Protein AF-A0A9D2YTH5-F1 (afdb_monomer)

Sequence (151 aa):
MLKSFPHVLVWPSCHHEGLARQGAHKWLCLLSPTGINGDMNVTLWPIQNGILHYCGFQVLAPQIFWAPSSAAAGDRTNMLEGWRTRLQGLLEETPLSFTPLDCFDQKTCQLKPDVREKHASKEFGLTVGIHLNKPPPPQPNESWVLILVHE

Solvent-accessible surface area (backbone atoms only — not comparable to full-atom values): 9513 Å² total; per-residue (Å²): 134,86,87,85,85,83,80,84,77,76,78,74,77,91,78,86,90,58,79,80,56,52,51,45,54,51,51,52,52,32,34,28,83,85,16,90,74,31,34,50,66,67,68,43,40,58,53,53,50,67,47,40,40,66,73,68,33,54,42,38,44,57,54,77,78,55,58,59,93,72,45,53,74,67,55,47,48,52,53,52,51,54,48,56,55,49,64,76,54,52,91,76,54,78,52,62,87,74,86,60,74,86,51,35,38,90,89,74,74,40,75,32,71,68,58,50,56,75,46,62,84,48,81,42,17,85,33,70,92,48,17,85,93,36,56,55,48,83,69,96,62,101,61,39,60,70,48,82,59,82,133

InterPro domains:
  IPR029039 Flavoprotein-like superfamily [G3DSA:3.40.50.360] (20-143)
  IPR029039 Flavoprotein-like superfamily [SSF52218] (32-140)
  IPR051545 NAD(P)H dehydrogenase (quinone) [PTHR10204] (32-105)

Organism: Nothobranchius furzeri (NCBI:txid105023)

pLDDT: mean 76.49, std 24.34, range [23.25, 97.69]

Nearest PDB structures (foldseek):
  5fuq-assembly1_B  TM=9.629E-01  e=1.430E-10  Homo sapiens
  1h66-assembly2_D  TM=9.615E-01  e=1.166E-10  Homo sapiens
  1d4a-assembly1_A  TM=9.560E-01  e=1.638E-10  Homo sapiens
  1dxq-assembly2_D  TM=9.587E-01  e=7.324E-10  Mus musculus
  1qrd-assembly1_A  TM=9.627E-01  e=2.033E-09  Rattus rattus

Mean predicted aligned error: 10.3 Å

Secondary structure (DSSP, 8-state):
----------PPPS----GGGHHHHHHHHHSSTTSTT--HHHHHHHHIIIIIITTT-EE------S-GGGS-HHHHHHHHHHHHHHHTT-TTSPPPPPPPGGGB-TTT-PBPHHHHHHTTT-SS-SSSS--TTSPPPPPS-S-----EE--

Foldseek 3Di:
DDDDDPDPPPPDDDDDDDPLVCQQVLQCQLQPCPHVVHHPQLVCCCVQVVPQVVVVWQWADAADDRPLVSHDPVVVVVSVVVQVVCVVCVVVGHGDDDDDQVQADPPPRHGDPVSCVVCVPPQFAPASVRGVPHHGDDDPDPDDHTDTDDD

Radius of gyration: 18.8 Å; Cα contacts (8 Å, |Δi|>4): 136; chains: 1; bounding box: 57×41×46 Å

Structure (mmCIF, N/CA/C/O backbone):
data_AF-A0A9D2YTH5-F1
#
_entry.id   AF-A0A9D2YTH5-F1
#
loop_
_atom_site.group_PDB
_atom_site.id
_atom_site.type_symbol
_atom_site.label_atom_id
_atom_site.label_alt_id
_atom_site.label_comp_id
_atom_site.label_asym_id
_atom_site.label_entity_id
_atom_site.label_seq_id
_atom_site.pdbx_PDB_ins_code
_atom_site.Cartn_x
_atom_site.Cartn_y
_atom_site.Cartn_z
_atom_site.occupancy
_atom_site.B_iso_or_equiv
_atom_site.auth_seq_id
_atom_site.auth_comp_id
_atom_site.auth_asym_id
_atom_site.auth_atom_id
_atom_site.pdbx_PDB_model_num
ATOM 1 N N . MET A 1 1 ? -39.194 7.300 -9.766 1.00 33.94 1 MET A N 1
ATOM 2 C CA . MET A 1 1 ? -37.962 8.028 -10.156 1.00 33.94 1 MET A CA 1
ATOM 3 C C . MET A 1 1 ? -37.401 8.735 -8.931 1.00 33.94 1 MET A C 1
ATOM 5 O O . MET A 1 1 ? -38.163 8.938 -7.999 1.00 33.94 1 MET A O 1
ATOM 9 N N . LEU A 1 2 ? -36.118 9.118 -8.985 1.00 23.72 2 LEU A N 1
ATOM 10 C CA . LEU A 1 2 ? -35.314 9.757 -7.927 1.00 23.72 2 LEU A CA 1
ATOM 11 C C . LEU A 1 2 ? -34.951 8.849 -6.736 1.00 23.72 2 LEU A C 1
ATOM 13 O O . LEU A 1 2 ? -35.791 8.393 -5.968 1.00 23.72 2 LEU A O 1
ATOM 17 N N . LYS A 1 3 ? -33.643 8.587 -6.634 1.00 29.88 3 LYS A N 1
ATOM 18 C CA . LYS A 1 3 ? -32.967 7.905 -5.525 1.00 29.88 3 LYS A CA 1
ATOM 19 C C . LYS A 1 3 ? -32.677 8.936 -4.429 1.00 29.88 3 LYS A C 1
ATOM 21 O O . LYS A 1 3 ? -32.369 10.078 -4.760 1.00 29.88 3 LYS A O 1
ATOM 26 N N . SER A 1 4 ? -32.677 8.522 -3.165 1.00 25.44 4 SER A N 1
ATOM 27 C CA . SER A 1 4 ? -32.127 9.318 -2.062 1.00 25.44 4 SER A CA 1
ATOM 28 C C . SER A 1 4 ? -31.105 8.479 -1.301 1.00 25.44 4 SER A C 1
ATOM 30 O O . SER A 1 4 ? -31.461 7.462 -0.712 1.00 25.44 4 SER A O 1
ATOM 32 N N . PHE A 1 5 ? -29.841 8.903 -1.346 1.00 30.86 5 PHE A N 1
ATOM 33 C CA . PHE A 1 5 ? -28.769 8.412 -0.483 1.00 30.86 5 PHE A CA 1
ATOM 34 C C . PHE A 1 5 ? -28.385 9.547 0.476 1.00 30.86 5 PHE A C 1
ATOM 36 O O . PHE A 1 5 ? -27.740 10.503 0.041 1.00 30.86 5 PHE A O 1
ATOM 43 N N . PRO A 1 6 ? -28.755 9.482 1.761 1.00 35.94 6 PRO A N 1
ATOM 44 C CA . PRO A 1 6 ? -28.080 10.241 2.801 1.00 35.94 6 PRO A CA 1
ATOM 45 C C . PRO A 1 6 ? -26.850 9.468 3.317 1.00 35.94 6 PRO A C 1
ATOM 47 O O . PRO A 1 6 ? -26.730 8.263 3.113 1.00 35.94 6 PRO A O 1
ATOM 50 N N . HIS A 1 7 ? -25.968 10.168 4.038 1.00 27.86 7 HIS A N 1
ATOM 51 C CA . HIS A 1 7 ? -24.792 9.625 4.745 1.00 27.86 7 HIS A CA 1
ATOM 52 C C . HIS A 1 7 ? -23.523 9.338 3.920 1.00 27.86 7 HIS A C 1
ATOM 54 O O . HIS A 1 7 ? -22.776 8.411 4.223 1.00 27.86 7 HIS A O 1
ATOM 60 N N . VAL A 1 8 ? -23.160 10.247 3.006 1.00 24.67 8 VAL A N 1
ATOM 61 C CA . VAL A 1 8 ? -21.727 10.569 2.861 1.00 24.67 8 VAL A CA 1
ATOM 62 C C . VAL A 1 8 ? -21.334 11.434 4.061 1.00 24.67 8 VAL A C 1
ATOM 64 O O . VAL A 1 8 ? -21.518 12.651 4.054 1.00 24.67 8 VAL A O 1
ATOM 67 N N . LEU A 1 9 ? -20.828 10.803 5.123 1.00 23.25 9 LEU A N 1
ATOM 68 C CA . LEU A 1 9 ? -20.145 11.513 6.205 1.00 23.25 9 LEU A CA 1
ATOM 69 C C . LEU A 1 9 ? -18.761 11.939 5.707 1.00 23.25 9 LEU A C 1
ATOM 71 O O . LEU A 1 9 ? -17.767 11.248 5.914 1.00 23.25 9 LEU A O 1
ATOM 75 N N . VAL A 1 10 ? -18.708 13.091 5.036 1.00 23.52 10 VAL A N 1
ATOM 76 C CA . VAL A 1 10 ? -17.447 13.800 4.800 1.00 23.52 10 VAL A CA 1
ATOM 77 C C . VAL A 1 10 ? -16.882 14.169 6.169 1.00 23.52 10 VAL A C 1
ATOM 79 O O . VAL A 1 10 ? -17.469 14.994 6.871 1.00 23.52 10 VAL A O 1
ATOM 82 N N . TRP A 1 11 ? -15.765 13.559 6.569 1.00 23.94 11 TRP A N 1
ATOM 83 C CA . TRP A 1 11 ? -15.035 14.014 7.748 1.00 23.94 11 TRP A CA 1
ATOM 84 C C . TRP A 1 11 ? -14.393 15.367 7.410 1.00 23.94 11 TRP A C 1
ATOM 86 O O . TRP A 1 11 ? -13.583 15.418 6.482 1.00 23.94 11 TRP A O 1
ATOM 96 N N . PRO A 1 12 ? -14.749 16.476 8.084 1.00 27.61 12 PRO A N 1
ATOM 97 C CA . PRO A 1 12 ? -14.217 17.779 7.712 1.00 27.61 12 PRO A CA 1
ATOM 98 C C . PRO A 1 12 ? -12.718 17.857 7.999 1.00 27.61 12 PRO A C 1
ATOM 100 O O . PRO A 1 12 ? -12.253 17.399 9.048 1.00 27.61 12 PRO A O 1
ATOM 103 N N . SER A 1 13 ? -11.974 18.516 7.108 1.00 32.53 13 SER A N 1
ATOM 104 C CA . SER A 1 13 ? -10.643 19.025 7.440 1.00 32.53 13 SER A CA 1
ATOM 105 C C . SER A 1 13 ? -10.697 19.861 8.719 1.00 32.53 13 SER A C 1
ATOM 107 O O . SER A 1 13 ? -11.673 20.567 8.968 1.00 32.53 13 SER A O 1
ATOM 109 N N . CYS A 1 14 ? -9.625 19.766 9.507 1.00 37.00 14 CYS A N 1
ATOM 110 C CA . CYS A 1 14 ? -9.366 20.471 10.761 1.00 37.00 14 CYS A CA 1
ATOM 111 C C . CYS A 1 14 ? -10.179 21.758 10.994 1.00 37.00 14 CYS A C 1
ATOM 113 O O . CYS A 1 14 ? -9.934 22.745 10.315 1.00 37.00 14 CYS A O 1
ATOM 115 N N . HIS A 1 15 ? -11.012 21.783 12.042 1.00 30.11 15 HIS A N 1
ATOM 116 C CA . HIS A 1 15 ? -10.922 22.779 13.123 1.00 30.11 15 HIS A CA 1
ATOM 117 C C . HIS A 1 15 ? -11.819 22.395 14.324 1.00 30.11 15 HIS A C 1
ATOM 119 O O . HIS A 1 15 ? -13.022 22.222 14.184 1.00 30.11 15 HIS A O 1
ATOM 125 N N . HIS A 1 16 ? -11.193 22.345 15.506 1.00 33.72 16 HIS A N 1
ATOM 126 C CA . HIS A 1 16 ? -11.760 22.387 16.867 1.00 33.72 16 HIS A CA 1
ATOM 127 C C . HIS A 1 16 ? -12.689 21.271 17.426 1.00 33.72 16 HIS A C 1
ATOM 129 O O . HIS A 1 16 ? -13.588 20.731 16.794 1.00 33.72 16 HIS A O 1
ATOM 135 N N . GLU A 1 17 ? -12.439 21.024 18.722 1.00 28.97 17 GLU A N 1
ATOM 136 C CA . GLU A 1 17 ? -13.260 20.370 19.761 1.00 28.97 17 GLU A CA 1
ATOM 137 C C . GLU A 1 17 ? -13.464 18.835 19.787 1.00 28.97 17 GLU A C 1
ATOM 139 O O . GLU A 1 17 ? -13.789 18.168 18.805 1.00 28.97 17 GLU A O 1
ATOM 144 N N . GLY A 1 18 ? -13.309 18.288 21.008 1.00 28.41 18 GLY A N 1
ATOM 145 C CA . GLY A 1 18 ? -13.624 16.907 21.407 1.00 28.41 18 GLY A CA 1
ATOM 146 C C . GLY A 1 18 ? -12.421 16.093 21.910 1.00 28.41 18 GLY A C 1
ATOM 147 O O . GLY A 1 18 ? -11.703 15.503 21.106 1.00 28.41 18 GLY A O 1
ATOM 148 N N . LEU A 1 19 ? -12.227 15.969 23.235 1.00 35.91 19 LEU A N 1
ATOM 149 C CA . LEU A 1 19 ? -11.094 15.211 23.810 1.00 35.91 19 LEU A CA 1
ATOM 150 C C . LEU A 1 19 ? -11.069 13.717 23.426 1.00 35.91 19 LEU A C 1
ATOM 152 O O . LEU A 1 19 ? -9.990 13.147 23.314 1.00 35.91 19 LEU A O 1
ATOM 156 N N . ALA A 1 20 ? -12.215 13.092 23.133 1.00 38.97 20 ALA A N 1
ATOM 157 C CA . ALA A 1 20 ? -12.250 11.713 22.626 1.00 38.97 20 ALA A CA 1
ATOM 158 C C . ALA A 1 20 ? -11.613 11.569 21.224 1.00 38.97 20 ALA A C 1
ATOM 160 O O . ALA A 1 20 ? -10.998 10.549 20.920 1.00 38.97 20 ALA A O 1
ATOM 161 N N . ARG A 1 21 ? -11.678 12.616 20.385 1.00 43.44 21 ARG A N 1
ATOM 162 C CA . ARG A 1 21 ? -11.077 12.626 19.038 1.00 43.44 21 ARG A CA 1
ATOM 163 C C . ARG A 1 21 ? -9.544 12.691 19.082 1.00 43.44 21 ARG A C 1
ATOM 165 O O . ARG A 1 21 ? -8.883 12.258 18.140 1.00 43.44 21 ARG A O 1
ATOM 172 N N . GLN A 1 22 ? -8.964 13.197 20.176 1.00 43.34 22 GLN A N 1
ATOM 173 C CA . GLN A 1 22 ? -7.513 13.385 20.322 1.00 43.34 22 GLN A CA 1
ATOM 174 C C . GLN A 1 22 ? -6.724 12.071 20.254 1.00 43.34 22 GLN A C 1
ATOM 176 O O . GLN A 1 22 ? -5.567 12.091 19.841 1.00 43.34 22 GLN A O 1
ATOM 181 N N . GLY A 1 23 ? -7.346 10.937 20.606 1.00 49.47 23 GLY A N 1
ATOM 182 C CA . GLY A 1 23 ? -6.751 9.609 20.468 1.00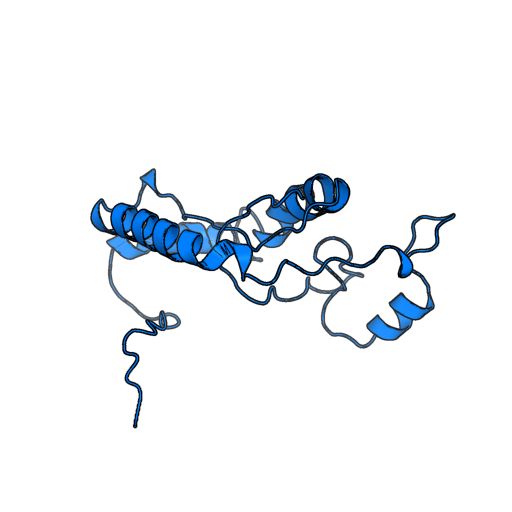 49.47 23 GLY A CA 1
ATOM 183 C C . GLY A 1 23 ? -6.363 9.320 19.018 1.00 49.47 23 GLY A C 1
ATOM 184 O O . GLY A 1 23 ? -5.183 9.361 18.680 1.00 49.47 23 GLY A O 1
ATOM 185 N N . ALA A 1 24 ? -7.346 9.073 18.148 1.00 53.00 24 ALA A N 1
ATOM 186 C CA . ALA A 1 24 ? -7.108 8.726 16.744 1.00 53.00 24 ALA A CA 1
ATOM 187 C C . ALA A 1 24 ? -6.300 9.798 15.984 1.00 53.00 24 ALA A C 1
ATOM 189 O O . ALA A 1 24 ? -5.381 9.447 15.244 1.00 53.00 24 ALA A O 1
ATOM 190 N N . HIS A 1 25 ? -6.563 11.092 16.222 1.00 57.44 25 HIS A N 1
ATOM 191 C CA . HIS A 1 25 ? -5.790 12.175 15.601 1.00 57.44 25 HIS A CA 1
ATOM 192 C C . HIS A 1 25 ? -4.301 12.131 15.962 1.00 57.44 25 HIS A C 1
ATOM 194 O O . HIS A 1 25 ? -3.465 12.355 15.089 1.00 57.44 25 HIS A O 1
ATOM 200 N N . LYS A 1 26 ? -3.941 11.798 17.211 1.00 62.47 26 LYS A N 1
ATOM 201 C CA . LYS A 1 26 ? -2.532 11.648 17.597 1.00 62.47 26 LYS A CA 1
ATOM 202 C C . LYS A 1 26 ? -1.851 10.550 16.779 1.00 62.47 26 LYS A C 1
ATOM 204 O O . LYS A 1 26 ? -0.753 10.772 16.290 1.00 62.47 26 LYS A O 1
ATOM 209 N N . TRP A 1 27 ? -2.491 9.393 16.609 1.00 61.91 27 TRP A N 1
ATOM 210 C CA . TRP A 1 27 ? -1.904 8.260 15.881 1.00 61.91 27 TRP A CA 1
ATOM 211 C C . TRP A 1 27 ? -1.781 8.509 14.378 1.00 61.91 27 TRP A C 1
ATOM 213 O O . TRP A 1 27 ? -0.747 8.166 13.809 1.00 61.91 27 TRP A O 1
ATOM 223 N N . LEU A 1 28 ? -2.757 9.190 13.770 1.00 66.19 28 LEU A N 1
ATOM 224 C CA . LEU A 1 28 ? -2.660 9.654 12.384 1.00 66.19 28 LEU A CA 1
ATOM 225 C C . LEU A 1 28 ? -1.460 10.603 12.195 1.00 66.19 28 LEU A C 1
ATOM 227 O O . LEU A 1 28 ? -0.680 10.435 11.264 1.00 66.19 28 LEU A O 1
ATOM 231 N N . CYS A 1 29 ? -1.242 11.539 13.125 1.00 72.38 29 CYS A N 1
ATOM 232 C CA . CYS A 1 29 ? -0.080 12.434 13.096 1.00 72.38 29 CYS A CA 1
ATOM 233 C C . CYS A 1 29 ? 1.267 11.736 13.364 1.00 72.38 29 CYS A C 1
ATOM 235 O O . CYS A 1 29 ? 2.303 12.277 12.988 1.00 72.38 29 CYS A O 1
ATOM 237 N N . LEU A 1 30 ? 1.292 10.568 14.019 1.00 80.50 30 LEU A N 1
ATOM 238 C CA . LEU A 1 30 ? 2.533 9.812 14.239 1.00 80.50 30 LEU A CA 1
ATOM 239 C C . LEU A 1 30 ? 2.999 9.076 12.976 1.00 80.50 30 LEU A C 1
ATOM 241 O O . LEU A 1 30 ? 4.200 8.854 12.845 1.00 80.50 30 LEU A O 1
ATOM 245 N N . LEU A 1 31 ? 2.069 8.701 12.089 1.00 80.94 31 LEU A N 1
ATOM 246 C CA . LEU A 1 31 ? 2.300 7.870 10.896 1.00 80.94 31 LEU A CA 1
ATOM 247 C C . LEU A 1 31 ? 2.000 8.609 9.572 1.00 80.94 31 LEU A C 1
ATOM 249 O O . LEU A 1 31 ? 1.772 7.996 8.527 1.00 80.94 31 LEU A O 1
ATOM 253 N N . SER A 1 32 ? 1.999 9.943 9.627 1.00 82.12 32 SER A N 1
ATOM 254 C CA . SER A 1 32 ? 1.990 10.824 8.458 1.00 82.12 32 SER A CA 1
ATOM 255 C C . SER A 1 32 ? 3.403 10.947 7.853 1.00 82.12 32 SER A C 1
ATOM 257 O O . SER A 1 32 ? 4.382 10.588 8.512 1.00 82.12 32 SER A O 1
ATOM 259 N N . PRO A 1 33 ? 3.566 11.532 6.649 1.00 83.25 33 PRO A N 1
ATOM 260 C CA . PRO A 1 33 ? 4.883 11.729 6.030 1.00 83.25 33 PRO A CA 1
ATOM 261 C C . PRO A 1 33 ? 5.894 12.549 6.851 1.00 83.25 33 PRO A C 1
ATOM 263 O O . PRO A 1 33 ? 7.090 12.491 6.579 1.00 83.25 33 PRO A O 1
ATOM 266 N N . THR A 1 34 ? 5.434 13.307 7.852 1.00 85.12 34 THR A N 1
ATOM 267 C CA . THR A 1 34 ? 6.269 14.078 8.792 1.00 85.12 34 THR A CA 1
ATOM 268 C C . THR A 1 34 ? 6.135 13.608 10.246 1.00 85.12 34 THR A C 1
ATOM 270 O O . THR A 1 34 ? 6.680 14.237 11.155 1.00 85.12 34 THR A O 1
ATOM 273 N N . GLY A 1 35 ? 5.413 12.510 10.482 1.00 86.88 35 GLY A N 1
ATOM 274 C CA . GLY A 1 35 ? 5.247 11.894 11.793 1.00 86.88 35 GLY A CA 1
ATOM 275 C C . GLY A 1 35 ? 6.505 11.159 12.257 1.00 86.88 35 GLY A C 1
ATOM 276 O O . GLY A 1 35 ? 7.321 10.715 11.452 1.00 86.88 35 GLY A O 1
ATOM 277 N N . ILE A 1 36 ? 6.665 10.997 13.574 1.00 90.81 36 ILE A N 1
ATOM 278 C CA . ILE A 1 36 ? 7.867 10.382 14.173 1.00 90.81 36 ILE A CA 1
ATOM 279 C C . ILE A 1 36 ? 8.085 8.913 13.765 1.00 90.81 36 ILE A C 1
ATOM 281 O O . ILE A 1 36 ? 9.218 8.442 13.789 1.00 90.81 36 ILE A O 1
ATOM 285 N N . ASN A 1 37 ? 7.025 8.200 13.369 1.00 85.88 37 ASN A N 1
ATOM 286 C CA . ASN A 1 37 ? 7.114 6.825 12.873 1.00 85.88 37 ASN A CA 1
ATOM 287 C C . ASN A 1 37 ? 7.223 6.758 11.334 1.00 85.88 37 ASN A C 1
ATOM 289 O O . ASN A 1 37 ? 7.362 5.665 10.791 1.00 85.88 37 ASN A O 1
ATOM 293 N N . GLY A 1 38 ? 7.167 7.901 10.640 1.00 86.75 38 GLY A N 1
ATOM 294 C CA . GLY A 1 38 ? 7.195 8.000 9.180 1.00 86.75 38 GLY A CA 1
ATOM 295 C C . GLY A 1 38 ? 5.876 7.637 8.489 1.00 86.75 38 GLY A C 1
ATOM 296 O O . GLY A 1 38 ? 4.902 7.233 9.118 1.00 86.75 38 GLY A O 1
ATOM 297 N N . ASP A 1 39 ? 5.861 7.786 7.164 1.00 87.31 39 ASP A N 1
ATOM 298 C CA . ASP A 1 39 ? 4.695 7.521 6.316 1.00 87.31 39 ASP A CA 1
ATOM 299 C C . ASP A 1 39 ? 4.223 6.056 6.423 1.00 87.31 39 ASP A C 1
ATOM 301 O O . ASP A 1 39 ? 4.975 5.105 6.168 1.00 87.31 39 ASP A O 1
ATOM 305 N N . MET A 1 40 ? 2.943 5.865 6.746 1.00 87.25 40 MET A N 1
ATOM 306 C CA . MET A 1 40 ? 2.293 4.554 6.743 1.00 87.25 40 MET A CA 1
ATOM 307 C C . MET A 1 40 ? 2.440 3.815 5.401 1.00 87.25 40 MET A C 1
ATOM 309 O O . MET A 1 40 ? 2.633 2.600 5.385 1.00 87.25 40 MET A O 1
ATOM 313 N N . ASN A 1 41 ? 2.423 4.522 4.270 1.00 87.81 41 ASN A N 1
ATOM 314 C CA . ASN A 1 41 ? 2.572 3.908 2.948 1.00 87.81 41 ASN A CA 1
ATOM 315 C C . ASN A 1 41 ? 3.976 3.311 2.753 1.00 87.81 41 ASN A C 1
ATOM 317 O O . ASN A 1 41 ? 4.117 2.234 2.173 1.00 87.81 41 ASN A O 1
ATOM 321 N N . VAL A 1 42 ? 5.012 3.955 3.307 1.00 91.06 42 VAL A N 1
ATOM 322 C CA . VAL A 1 42 ? 6.384 3.416 3.352 1.00 91.06 42 VAL A CA 1
ATOM 323 C C . VAL A 1 42 ? 6.457 2.193 4.268 1.00 91.06 42 VAL A C 1
ATOM 325 O O . VAL A 1 42 ? 7.105 1.208 3.921 1.00 91.06 42 VAL A O 1
ATOM 328 N N . THR A 1 43 ? 5.742 2.217 5.395 1.00 90.88 43 THR A N 1
ATOM 329 C CA . THR A 1 43 ? 5.682 1.096 6.350 1.00 90.88 43 THR A CA 1
ATOM 330 C C . THR A 1 43 ? 5.008 -0.149 5.760 1.00 90.88 43 THR A C 1
ATOM 332 O O . THR A 1 43 ? 5.462 -1.268 6.000 1.00 90.88 43 THR A O 1
ATOM 335 N N . LEU A 1 44 ? 3.941 0.019 4.973 1.00 91.75 44 LEU A N 1
ATOM 336 C CA . LEU A 1 44 ? 3.184 -1.098 4.393 1.00 91.75 44 LEU A CA 1
ATOM 337 C C . LEU A 1 44 ? 3.788 -1.657 3.100 1.00 91.75 44 LEU A C 1
ATOM 339 O O . LEU A 1 44 ? 3.565 -2.831 2.791 1.00 91.75 44 LEU A O 1
ATOM 343 N N . TRP A 1 45 ? 4.574 -0.862 2.368 1.00 93.81 45 TRP A N 1
ATOM 344 C CA . TRP A 1 45 ? 5.132 -1.253 1.071 1.00 93.81 45 TRP A CA 1
ATOM 345 C C . TRP A 1 45 ? 5.880 -2.607 1.066 1.00 93.81 45 TRP A C 1
ATOM 347 O O . TRP A 1 45 ? 5.618 -3.409 0.162 1.00 93.81 45 TRP A O 1
ATOM 357 N N . PRO A 1 46 ? 6.749 -2.947 2.045 1.00 95.50 46 PRO A N 1
ATOM 358 C CA . PRO A 1 46 ? 7.435 -4.242 2.067 1.00 95.50 46 PRO A CA 1
ATOM 359 C C . PRO A 1 46 ? 6.485 -5.43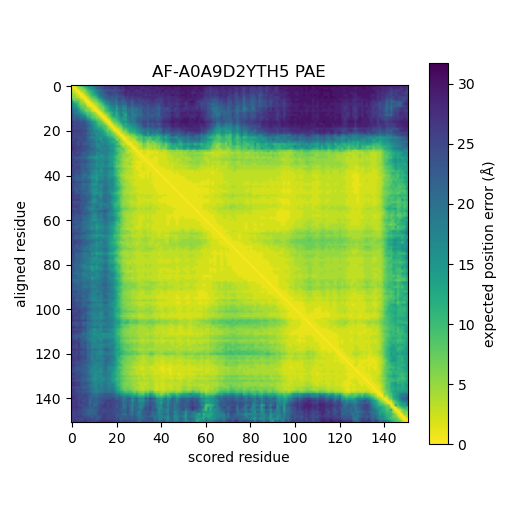8 2.191 1.00 95.50 46 PRO A C 1
ATOM 361 O O . PRO A 1 46 ? 6.773 -6.494 1.640 1.00 95.50 46 PRO A O 1
ATOM 364 N N . ILE A 1 47 ? 5.345 -5.279 2.869 1.00 95.12 47 ILE A N 1
ATOM 365 C CA . ILE A 1 47 ? 4.336 -6.337 3.005 1.00 95.12 47 ILE A CA 1
ATOM 366 C C . ILE A 1 47 ? 3.508 -6.416 1.719 1.00 95.12 47 ILE A C 1
ATOM 368 O O . ILE A 1 47 ? 3.435 -7.470 1.090 1.00 95.12 47 ILE A O 1
ATOM 372 N N . GLN A 1 48 ? 2.926 -5.290 1.297 1.00 93.69 48 GLN A N 1
ATOM 373 C CA . GLN A 1 48 ? 2.030 -5.225 0.140 1.00 93.69 48 GLN A CA 1
ATOM 374 C C . GLN A 1 48 ? 2.737 -5.621 -1.160 1.00 93.69 48 GLN A C 1
ATOM 376 O O . GLN A 1 48 ? 2.280 -6.530 -1.847 1.00 93.69 48 GLN A O 1
ATOM 381 N N . ASN A 1 49 ? 3.871 -4.993 -1.479 1.00 93.56 49 ASN A N 1
ATOM 382 C CA . ASN A 1 49 ? 4.621 -5.296 -2.695 1.00 93.56 49 ASN A CA 1
ATOM 383 C C . ASN A 1 49 ? 5.586 -6.476 -2.502 1.00 93.56 49 ASN A C 1
ATOM 385 O O . ASN A 1 49 ? 5.639 -7.381 -3.329 1.00 93.56 49 ASN A O 1
ATOM 389 N N . GLY A 1 50 ? 6.378 -6.446 -1.425 1.00 93.19 50 GLY A N 1
ATOM 390 C CA . GLY A 1 50 ? 7.513 -7.357 -1.231 1.00 93.19 50 GLY A CA 1
ATOM 391 C C . GLY A 1 50 ? 7.155 -8.779 -0.792 1.00 93.19 50 GLY A C 1
ATOM 392 O O . GLY A 1 50 ? 7.984 -9.669 -0.957 1.00 93.19 50 GLY A O 1
ATOM 393 N N . ILE A 1 51 ? 5.946 -9.009 -0.269 1.00 95.75 51 ILE A N 1
ATOM 394 C CA . ILE A 1 51 ? 5.464 -10.347 0.107 1.00 95.75 51 ILE A CA 1
ATOM 395 C C . ILE A 1 51 ? 4.238 -10.716 -0.729 1.00 95.75 51 ILE A C 1
ATOM 397 O O . ILE A 1 51 ? 4.227 -11.744 -1.395 1.00 95.75 51 ILE A O 1
ATOM 401 N N . LEU A 1 52 ? 3.193 -9.890 -0.707 1.00 95.12 52 LEU A N 1
ATOM 402 C CA . LEU A 1 52 ? 1.874 -10.309 -1.186 1.00 95.12 52 LEU A CA 1
ATOM 403 C C . LEU A 1 52 ? 1.754 -10.211 -2.706 1.00 95.12 52 LEU A C 1
ATOM 405 O O . LEU A 1 52 ? 1.493 -11.216 -3.362 1.00 95.12 52 LEU A O 1
ATOM 409 N N . HIS A 1 53 ? 2.028 -9.039 -3.280 1.00 94.00 53 HIS A N 1
ATOM 410 C CA . HIS A 1 53 ? 2.076 -8.891 -4.732 1.00 94.00 53 HIS A CA 1
ATOM 411 C C . HIS A 1 53 ? 3.169 -9.775 -5.360 1.00 94.00 53 HIS A C 1
ATOM 413 O O . HIS A 1 53 ? 2.938 -10.382 -6.402 1.00 94.00 53 HIS A O 1
ATOM 419 N N . TYR A 1 54 ? 4.322 -9.924 -4.692 1.00 93.19 54 TYR A N 1
ATOM 420 C CA . TYR A 1 54 ? 5.379 -10.856 -5.099 1.00 93.19 54 TYR A CA 1
ATOM 421 C C . TYR A 1 54 ? 4.883 -12.309 -5.226 1.00 93.19 54 TYR A C 1
ATOM 423 O O . TYR A 1 54 ? 5.215 -12.988 -6.195 1.00 93.19 54 TYR A O 1
ATOM 431 N N . CYS A 1 55 ? 4.040 -12.768 -4.296 1.00 95.25 55 CYS A N 1
ATOM 432 C CA . CYS A 1 55 ? 3.389 -14.081 -4.353 1.00 95.25 55 CYS A CA 1
ATOM 433 C C . CYS A 1 55 ? 2.185 -14.152 -5.318 1.00 95.25 55 CYS A C 1
ATOM 435 O O . CYS A 1 55 ? 1.486 -15.161 -5.331 1.00 95.25 55 CYS A O 1
ATOM 437 N N . GLY A 1 56 ? 1.925 -13.112 -6.117 1.00 91.81 56 GLY A N 1
ATOM 438 C CA . GLY A 1 56 ? 0.855 -13.083 -7.119 1.00 91.81 56 GLY A CA 1
ATOM 439 C C . GLY A 1 56 ? -0.517 -12.633 -6.608 1.00 91.81 56 GLY A C 1
ATOM 440 O O . GLY A 1 56 ? -1.466 -12.621 -7.389 1.00 91.81 56 GLY A O 1
ATOM 441 N N . PHE A 1 57 ? -0.649 -12.227 -5.340 1.00 93.94 57 PHE A N 1
ATOM 442 C CA . PHE A 1 57 ? -1.933 -11.761 -4.811 1.00 93.94 57 PHE A CA 1
ATOM 443 C C . PHE A 1 57 ? -2.371 -10.433 -5.442 1.00 93.94 57 PHE A C 1
ATOM 445 O O . PHE A 1 57 ? -1.583 -9.491 -5.586 1.00 93.94 57 PHE A O 1
ATOM 452 N N . GLN A 1 58 ? -3.674 -10.322 -5.705 1.00 92.75 58 GLN A N 1
ATOM 453 C CA . GLN A 1 58 ? -4.339 -9.028 -5.817 1.00 92.75 58 GLN A CA 1
ATOM 454 C C . GLN A 1 58 ? -4.428 -8.420 -4.413 1.00 92.75 58 GLN A C 1
ATOM 456 O O . GLN A 1 58 ? -5.046 -8.992 -3.516 1.00 92.75 58 GLN A O 1
ATOM 461 N N . VAL A 1 59 ? -3.773 -7.278 -4.202 1.00 91.00 59 VAL A N 1
ATOM 462 C CA . VAL A 1 59 ? -3.707 -6.629 -2.886 1.00 91.00 59 VAL A CA 1
ATOM 463 C C . VAL A 1 59 ? -4.723 -5.498 -2.849 1.00 91.00 59 VAL A C 1
ATOM 465 O O . VAL A 1 59 ? -4.555 -4.504 -3.550 1.00 91.00 59 VAL A O 1
ATOM 468 N N . LEU A 1 60 ? -5.773 -5.629 -2.039 1.00 91.00 60 LEU A N 1
ATOM 469 C CA . LEU A 1 60 ? -6.705 -4.525 -1.783 1.00 91.00 60 LEU A CA 1
ATOM 470 C C . LEU A 1 60 ? -6.035 -3.422 -0.937 1.00 91.00 60 LEU A C 1
ATOM 472 O O . LEU A 1 60 ? -4.929 -3.602 -0.414 1.00 91.00 60 LEU A O 1
ATOM 476 N N . ALA A 1 61 ? -6.700 -2.272 -0.791 1.00 86.88 61 ALA A N 1
ATOM 477 C CA . ALA A 1 61 ? -6.259 -1.212 0.121 1.00 86.88 61 ALA A CA 1
ATOM 478 C C . ALA A 1 61 ? -6.060 -1.746 1.571 1.00 86.88 61 ALA A C 1
ATOM 480 O O . ALA A 1 61 ? -6.465 -2.870 1.864 1.00 86.88 61 ALA A O 1
ATOM 481 N N . PRO A 1 62 ? -5.414 -1.010 2.502 1.00 86.69 62 PRO A N 1
ATOM 482 C CA . PRO A 1 62 ? -5.213 -1.447 3.893 1.00 86.69 62 PRO A CA 1
ATOM 483 C C . PRO A 1 62 ? -6.118 -0.737 4.930 1.00 86.69 62 PRO A C 1
ATOM 485 O O . PRO A 1 62 ? -6.322 0.473 4.885 1.00 86.69 62 PRO A O 1
ATOM 488 N N . GLN A 1 63 ? -6.602 -1.460 5.956 1.00 84.88 63 GLN A N 1
ATOM 489 C CA . GLN A 1 63 ? -7.424 -0.914 7.054 1.00 84.88 63 GLN A CA 1
ATOM 490 C C . GLN A 1 63 ? -6.606 -0.808 8.298 1.00 84.88 63 GLN A C 1
ATOM 492 O O . GLN A 1 63 ? -6.000 -1.773 8.762 1.00 84.88 63 GLN A O 1
ATOM 497 N N . ILE A 1 64 ? -6.678 0.379 8.860 1.00 83.44 64 ILE A N 1
ATOM 498 C CA . ILE A 1 64 ? -5.791 0.773 9.915 1.00 83.44 64 ILE A CA 1
ATOM 499 C C . ILE A 1 64 ? -6.683 1.390 10.973 1.00 83.44 64 ILE A C 1
ATOM 501 O O . ILE A 1 64 ? -7.010 2.574 10.944 1.00 83.44 64 ILE A O 1
ATOM 505 N N . PHE A 1 65 ? -7.162 0.542 11.881 1.00 85.94 65 PHE A N 1
ATOM 506 C CA . PHE A 1 65 ? -7.814 1.037 13.080 1.00 85.94 65 PHE A CA 1
ATOM 507 C C . PHE A 1 65 ? -6.740 1.662 13.962 1.00 85.94 65 PHE A C 1
ATOM 509 O O . PHE A 1 65 ? -5.888 0.979 14.529 1.00 85.94 65 PHE A O 1
ATOM 516 N N . TRP A 1 66 ? -6.758 2.989 14.029 1.00 81.12 66 TRP A N 1
ATOM 517 C CA . TRP A 1 66 ? -5.786 3.772 14.773 1.00 81.12 66 TRP A CA 1
ATOM 518 C C . TRP A 1 66 ? -6.028 3.633 16.281 1.00 81.12 66 TRP A C 1
ATOM 520 O O . TRP A 1 66 ? -6.989 4.177 16.820 1.00 81.12 66 TRP A O 1
ATOM 530 N N . ALA A 1 67 ? -5.149 2.877 16.947 1.00 81.75 67 ALA A N 1
ATOM 531 C CA . ALA A 1 67 ? -5.162 2.592 18.386 1.00 81.75 67 ALA A CA 1
ATOM 532 C C . ALA A 1 67 ? -6.543 2.204 18.965 1.00 81.75 67 ALA A C 1
ATOM 534 O O . ALA A 1 67 ? -7.051 2.879 19.868 1.00 81.75 67 ALA A O 1
ATOM 535 N N . PRO A 1 68 ? -7.141 1.079 18.523 1.00 82.31 68 PRO A N 1
ATOM 536 C CA . PRO A 1 68 ? -8.448 0.626 18.999 1.00 82.31 68 PRO A CA 1
ATOM 537 C C . PRO A 1 68 ? -8.489 0.414 20.520 1.00 82.31 68 PRO A C 1
ATOM 539 O O . PRO A 1 68 ? -9.535 0.609 21.127 1.00 82.31 68 PRO A O 1
ATOM 542 N N . SER A 1 69 ? -7.361 0.090 21.162 1.00 84.31 69 SER A N 1
ATOM 543 C CA . SER A 1 69 ? -7.246 -0.018 22.626 1.00 84.31 69 SER A CA 1
ATOM 544 C C . SER A 1 69 ? -7.474 1.304 23.373 1.00 84.31 69 SER A C 1
ATOM 546 O O . SER A 1 69 ? -7.849 1.278 24.541 1.00 84.31 69 SER A O 1
ATOM 548 N N . SER A 1 70 ? -7.260 2.447 22.713 1.00 81.00 70 SER A N 1
ATOM 549 C CA . SER A 1 70 ? -7.460 3.798 23.265 1.00 81.00 70 SER A CA 1
ATOM 550 C C . SER A 1 70 ? -8.783 4.445 22.833 1.00 81.00 70 SER A C 1
ATOM 552 O O . SER A 1 70 ? -9.114 5.528 23.311 1.00 81.00 70 SER A O 1
ATOM 554 N N . ALA A 1 71 ? -9.529 3.818 21.919 1.00 80.69 71 ALA A N 1
ATOM 555 C CA . ALA A 1 71 ? -10.798 4.326 21.403 1.00 80.69 71 ALA A CA 1
ATOM 556 C C . ALA A 1 71 ? -11.962 4.042 22.373 1.00 80.69 71 ALA A C 1
ATOM 558 O O . ALA A 1 71 ? -11.929 3.049 23.111 1.00 80.69 71 ALA A O 1
ATOM 559 N N . ALA A 1 72 ? -13.019 4.865 22.362 1.00 88.00 72 ALA A N 1
ATOM 560 C CA . ALA A 1 72 ? -14.190 4.625 23.206 1.00 88.00 72 ALA A CA 1
ATOM 561 C C . ALA A 1 72 ? -14.959 3.365 22.762 1.00 88.00 72 ALA A C 1
ATOM 563 O O . ALA A 1 72 ? -14.809 2.878 21.642 1.00 88.00 72 ALA A O 1
ATOM 564 N N . ALA A 1 73 ? -15.818 2.817 23.629 1.00 89.25 73 ALA A N 1
ATOM 565 C CA . ALA A 1 73 ? -16.576 1.601 23.307 1.00 89.25 73 ALA A CA 1
ATOM 566 C C . ALA A 1 73 ? -17.486 1.767 22.071 1.00 89.25 73 ALA A C 1
ATOM 568 O O . ALA A 1 73 ? -17.572 0.854 21.248 1.00 89.25 73 ALA A O 1
ATOM 569 N N . GLY A 1 74 ? -18.100 2.945 21.907 1.00 89.50 74 GLY A N 1
ATOM 570 C CA . GLY A 1 74 ? -18.864 3.297 20.705 1.00 89.50 74 GLY A CA 1
ATOM 571 C C . GLY A 1 74 ? -17.988 3.333 19.451 1.00 89.50 74 GLY A C 1
ATOM 572 O O . GLY A 1 74 ? -18.325 2.699 18.458 1.00 89.50 74 GLY A O 1
ATOM 573 N N . ASP A 1 75 ? -16.814 3.968 19.518 1.00 82.88 75 ASP A N 1
ATOM 574 C CA . ASP A 1 75 ? -15.880 4.046 18.386 1.00 82.88 75 ASP A CA 1
ATOM 575 C C . ASP A 1 75 ? -15.401 2.659 17.944 1.00 82.88 75 ASP A C 1
ATOM 577 O O . ASP A 1 75 ? -15.409 2.356 16.755 1.00 82.88 75 ASP A O 1
ATOM 581 N N . ARG A 1 76 ? -15.055 1.775 18.892 1.00 85.06 76 ARG A N 1
ATOM 582 C CA . ARG A 1 76 ? -14.693 0.378 18.585 1.00 85.06 76 ARG A CA 1
ATOM 583 C C . ARG A 1 76 ? -15.849 -0.397 17.948 1.00 85.06 76 ARG A C 1
ATOM 585 O O . ARG A 1 76 ? -15.612 -1.238 17.088 1.00 85.06 76 ARG A O 1
ATOM 592 N N . THR A 1 77 ? -17.087 -0.107 18.345 1.00 91.19 77 THR A N 1
ATOM 593 C CA . THR A 1 77 ? -18.280 -0.696 17.716 1.00 91.19 77 THR A CA 1
ATOM 594 C C . THR A 1 77 ? -18.414 -0.194 16.277 1.00 91.19 77 THR A C 1
ATOM 596 O O . THR A 1 77 ? -18.527 -1.001 15.361 1.00 91.19 77 THR A O 1
ATOM 599 N N . ASN A 1 78 ? -18.265 1.114 16.048 1.00 85.94 78 ASN A N 1
ATOM 600 C CA . ASN A 1 78 ? -18.285 1.715 14.711 1.00 85.94 78 ASN A CA 1
ATOM 601 C C . ASN A 1 78 ? -17.169 1.168 13.799 1.00 85.94 78 ASN A C 1
ATOM 603 O O . ASN A 1 78 ? -17.407 0.944 12.615 1.00 85.94 78 ASN A O 1
ATOM 607 N N . MET A 1 79 ? -15.973 0.898 14.340 1.00 85.50 79 MET A N 1
ATOM 608 C CA . MET A 1 79 ? -14.885 0.223 13.616 1.00 85.50 79 MET A CA 1
ATOM 609 C C . MET A 1 79 ? -15.310 -1.174 13.130 1.00 85.50 79 MET A C 1
ATOM 611 O O . MET A 1 79 ? -15.097 -1.512 11.967 1.00 85.50 79 MET A O 1
ATOM 615 N N . LEU A 1 80 ? -15.950 -1.972 13.993 1.00 92.00 80 LEU A N 1
ATOM 616 C CA . LEU A 1 80 ? -16.425 -3.318 13.652 1.00 92.00 80 LEU A CA 1
ATOM 617 C C . LEU A 1 80 ? -17.597 -3.305 12.658 1.00 92.00 80 LEU A C 1
ATOM 619 O O . LEU A 1 80 ? -17.622 -4.133 11.749 1.00 92.00 80 LEU A O 1
ATOM 623 N N . GLU A 1 81 ? -18.538 -2.366 12.784 1.00 94.31 81 GLU A N 1
ATOM 624 C CA . GLU A 1 81 ? -19.653 -2.221 11.836 1.00 94.31 81 GLU A CA 1
ATOM 625 C C . GLU A 1 81 ? -19.187 -1.708 10.468 1.00 94.31 81 GLU A C 1
ATOM 627 O O . GLU A 1 81 ? -19.598 -2.238 9.433 1.00 94.31 81 GLU A O 1
ATOM 632 N N . GLY A 1 82 ? -18.262 -0.743 10.442 1.00 88.00 82 GLY A N 1
ATOM 633 C CA . GLY A 1 82 ? -17.595 -0.314 9.213 1.00 88.00 82 GLY A CA 1
ATOM 634 C C . GLY A 1 82 ? -16.845 -1.468 8.547 1.00 88.00 82 GLY A C 1
ATOM 635 O O . GLY A 1 82 ? -16.932 -1.638 7.330 1.00 88.00 82 GLY A O 1
ATOM 636 N N . TRP A 1 83 ? -16.187 -2.324 9.342 1.00 91.25 83 TRP A N 1
ATOM 637 C CA . TRP A 1 83 ? -15.520 -3.507 8.807 1.00 91.25 83 TRP A CA 1
ATOM 638 C C . TRP A 1 83 ? -16.511 -4.508 8.196 1.00 91.25 83 TRP A C 1
ATOM 640 O O . TRP A 1 83 ? -16.359 -4.919 7.046 1.00 91.25 83 TRP A O 1
ATOM 650 N N . ARG A 1 84 ? -17.577 -4.850 8.931 1.00 94.75 84 ARG A N 1
ATOM 651 C CA . ARG A 1 84 ? -18.643 -5.736 8.442 1.00 94.75 84 ARG A CA 1
ATOM 652 C C . ARG A 1 84 ? -19.273 -5.213 7.153 1.00 94.75 84 ARG A C 1
ATOM 654 O O . ARG A 1 84 ? -19.536 -6.007 6.259 1.00 94.75 84 ARG A O 1
ATOM 661 N N . THR A 1 85 ? -19.495 -3.904 7.060 1.00 94.06 85 THR A N 1
ATOM 662 C CA . THR A 1 85 ? -20.075 -3.264 5.872 1.00 94.06 85 THR A CA 1
ATOM 663 C C . THR A 1 85 ? -19.156 -3.424 4.663 1.00 94.06 85 THR A C 1
ATOM 665 O O . THR A 1 85 ? -19.614 -3.836 3.604 1.00 94.06 85 THR A O 1
ATOM 668 N N . ARG A 1 86 ? -17.846 -3.185 4.816 1.00 91.31 86 ARG A N 1
ATOM 669 C CA . ARG A 1 86 ? -16.885 -3.374 3.719 1.00 91.31 86 ARG A CA 1
ATOM 670 C C . ARG A 1 86 ? -16.806 -4.830 3.250 1.00 91.31 86 ARG A C 1
ATOM 672 O O . ARG A 1 86 ? -16.789 -5.080 2.051 1.00 91.31 86 ARG A O 1
ATOM 679 N N . LEU A 1 87 ? -16.827 -5.795 4.174 1.00 94.12 87 LEU A N 1
ATOM 680 C CA . LEU A 1 87 ? -16.826 -7.226 3.835 1.00 94.12 87 LEU A CA 1
ATOM 681 C C . LEU A 1 87 ? -17.991 -7.664 2.926 1.00 94.12 87 LEU A C 1
ATOM 683 O O . LEU A 1 87 ? -17.880 -8.705 2.288 1.00 94.12 87 LEU A O 1
ATOM 687 N N . GLN A 1 88 ? -19.088 -6.901 2.853 1.00 95.56 88 GLN A N 1
ATOM 688 C CA . GLN A 1 88 ? -20.248 -7.222 2.010 1.00 95.56 88 GLN A CA 1
ATOM 689 C C . GLN A 1 88 ? -20.047 -6.911 0.519 1.00 95.56 88 GLN A C 1
ATOM 691 O O . GLN A 1 88 ? -20.820 -7.418 -0.288 1.00 95.56 88 GLN A O 1
ATOM 696 N N . GLY A 1 89 ? -19.058 -6.084 0.161 1.00 92.31 89 GLY A N 1
ATOM 697 C CA . GLY A 1 89 ? -18.758 -5.678 -1.222 1.00 92.31 89 GLY A CA 1
ATOM 698 C C . GLY A 1 89 ? -17.265 -5.750 -1.548 1.00 92.31 89 GLY A C 1
ATOM 699 O O . GLY A 1 89 ? -16.750 -4.932 -2.304 1.00 92.31 89 GLY A O 1
ATOM 700 N N . LEU A 1 90 ? -16.558 -6.664 -0.880 1.00 90.44 90 LEU A N 1
ATOM 701 C CA . LEU A 1 90 ? -15.101 -6.759 -0.896 1.00 90.44 90 LEU A CA 1
ATOM 702 C C . LEU A 1 90 ? -14.549 -7.292 -2.227 1.00 90.44 90 LEU A C 1
ATOM 704 O O . LEU A 1 90 ? -13.479 -6.872 -2.658 1.00 90.44 90 LEU A O 1
ATOM 708 N N . LEU A 1 91 ? -15.245 -8.247 -2.851 1.00 91.56 91 LEU A N 1
ATOM 709 C CA . LEU A 1 91 ? -14.787 -8.895 -4.088 1.00 91.56 91 LEU A CA 1
ATOM 710 C C . LEU A 1 91 ? -14.942 -7.968 -5.304 1.00 91.56 91 LEU A C 1
ATOM 712 O O . LEU A 1 91 ? -14.329 -8.183 -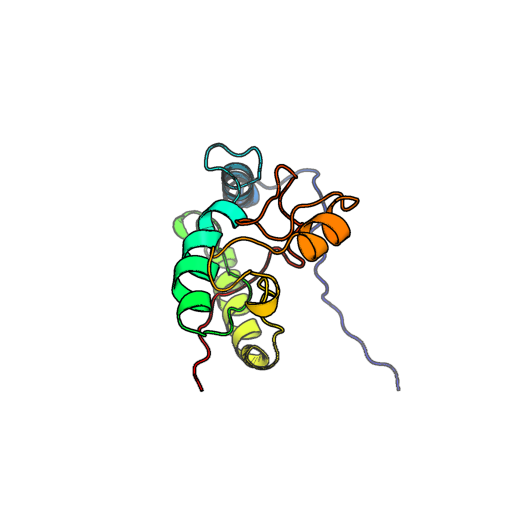6.344 1.00 91.56 91 LEU A O 1
ATOM 716 N N . GLU A 1 92 ? -15.748 -6.922 -5.150 1.00 93.56 92 GLU A N 1
ATOM 717 C CA . GLU A 1 92 ? -16.010 -5.865 -6.114 1.00 93.56 92 GLU A CA 1
ATOM 718 C C . GLU A 1 92 ? -15.026 -4.683 -5.989 1.00 93.56 92 GLU A C 1
ATOM 720 O O . GLU A 1 92 ? -15.084 -3.741 -6.786 1.00 93.56 92 GLU A O 1
ATOM 725 N N . GLU A 1 93 ? -14.120 -4.695 -5.003 1.00 90.81 93 GLU A N 1
ATOM 726 C CA . GLU A 1 93 ? -13.129 -3.634 -4.821 1.00 90.81 93 GLU A CA 1
ATOM 727 C C . GLU A 1 93 ? -12.010 -3.678 -5.863 1.00 90.81 93 GLU A C 1
ATOM 729 O O . GLU A 1 93 ? -11.491 -4.729 -6.228 1.00 90.81 93 GLU A O 1
ATOM 734 N N . THR A 1 94 ? -11.569 -2.497 -6.302 1.00 91.12 94 THR A N 1
ATOM 735 C CA . THR A 1 94 ? -10.403 -2.372 -7.185 1.00 91.12 94 THR A CA 1
ATOM 736 C C . THR A 1 94 ? -9.108 -2.608 -6.392 1.00 91.12 94 THR A C 1
ATOM 738 O O . THR A 1 94 ? -8.854 -1.863 -5.441 1.00 91.12 94 THR A O 1
ATOM 741 N N . PRO A 1 95 ? -8.254 -3.579 -6.776 1.00 91.06 95 PRO A N 1
ATOM 742 C CA . PRO A 1 95 ? -6.957 -3.780 -6.135 1.00 91.06 95 PRO A CA 1
ATOM 743 C C . PRO A 1 95 ? -5.999 -2.598 -6.330 1.00 91.06 95 PRO A C 1
ATOM 745 O O . PRO A 1 95 ? -6.118 -1.809 -7.269 1.00 91.06 95 PRO A O 1
ATOM 748 N N . LEU A 1 96 ? -4.994 -2.509 -5.459 1.00 88.31 96 LEU A 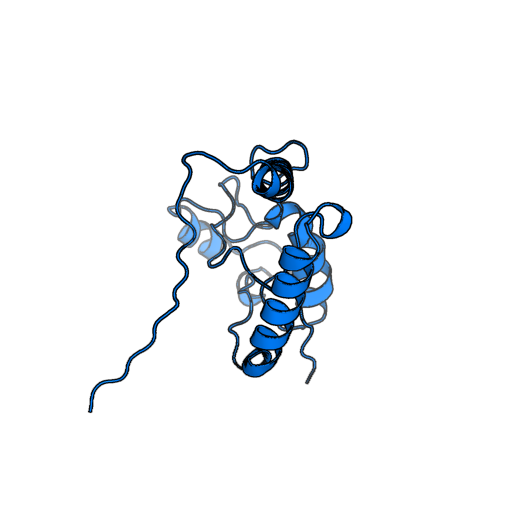N 1
ATOM 749 C CA . LEU A 1 96 ? -3.874 -1.587 -5.609 1.00 88.31 96 LEU A CA 1
ATOM 750 C C . LEU A 1 96 ? -3.087 -1.909 -6.886 1.00 88.31 96 LEU A C 1
ATOM 752 O O . LEU A 1 96 ? -2.764 -3.064 -7.169 1.00 88.31 96 LEU A O 1
ATOM 756 N N . SER A 1 97 ? -2.739 -0.866 -7.640 1.00 88.06 97 SER A N 1
ATOM 757 C CA . SER A 1 97 ? -1.912 -0.999 -8.839 1.00 88.06 97 SER A CA 1
ATOM 758 C C . SER A 1 97 ? -0.430 -1.010 -8.469 1.00 88.06 97 SER A C 1
ATOM 760 O O . SER A 1 97 ? 0.088 -0.040 -7.916 1.00 88.06 97 SER A O 1
ATOM 762 N N . PHE A 1 98 ? 0.271 -2.069 -8.859 1.00 90.94 98 PHE A N 1
ATOM 763 C CA . PHE A 1 98 ? 1.731 -2.164 -8.789 1.00 90.94 98 PHE A CA 1
ATOM 764 C C . PHE A 1 98 ? 2.347 -1.952 -10.177 1.00 90.94 98 PHE A C 1
ATOM 766 O O . PHE A 1 98 ? 1.645 -1.952 -11.189 1.00 90.94 98 PHE A O 1
ATOM 773 N N . THR A 1 99 ? 3.662 -1.735 -10.244 1.00 93.25 99 THR A N 1
ATOM 774 C CA . THR A 1 99 ? 4.367 -1.611 -11.529 1.00 93.25 99 THR A CA 1
ATOM 775 C C . THR A 1 99 ? 4.463 -2.984 -12.203 1.00 93.25 99 THR A C 1
ATOM 777 O O . THR A 1 99 ? 5.081 -3.873 -11.617 1.00 93.25 99 THR A O 1
ATOM 780 N N . PRO A 1 100 ? 3.921 -3.183 -13.420 1.00 93.00 100 PRO A N 1
ATOM 781 C CA . PRO A 1 100 ? 3.979 -4.484 -14.079 1.00 93.00 100 PRO A CA 1
ATOM 782 C C . PRO A 1 100 ? 5.415 -4.894 -14.437 1.00 93.00 100 PRO A C 1
ATOM 784 O O . PRO A 1 100 ? 6.275 -4.052 -14.706 1.00 93.00 100 PRO A O 1
ATOM 787 N N . LEU A 1 101 ? 5.678 -6.204 -14.486 1.00 93.19 101 LEU A N 1
ATOM 788 C CA . LEU A 1 101 ? 7.018 -6.744 -14.764 1.00 93.19 101 LEU A CA 1
ATOM 789 C C . LEU A 1 101 ? 7.561 -6.363 -16.153 1.00 93.19 101 LEU A C 1
ATOM 791 O O . LEU A 1 101 ? 8.775 -6.318 -16.347 1.00 93.19 101 LEU A O 1
ATOM 795 N N . ASP A 1 102 ? 6.689 -6.036 -17.109 1.00 95.56 102 ASP A N 1
ATOM 796 C CA . ASP A 1 102 ? 7.082 -5.575 -18.444 1.00 95.56 102 ASP A CA 1
ATOM 797 C C . ASP A 1 102 ? 7.766 -4.195 -18.444 1.00 95.56 102 ASP A C 1
ATOM 799 O O . ASP A 1 102 ? 8.447 -3.850 -19.412 1.00 95.56 102 ASP A O 1
ATOM 803 N N . CYS A 1 103 ? 7.665 -3.432 -17.355 1.00 96.38 103 CYS A N 1
ATOM 804 C CA . CYS A 1 103 ? 8.349 -2.157 -17.178 1.00 96.38 103 CYS A CA 1
ATOM 805 C C . CYS A 1 103 ? 9.833 -2.327 -16.814 1.00 96.38 103 CYS A C 1
ATOM 807 O O . CYS A 1 103 ? 10.584 -1.350 -16.847 1.00 96.38 103 CYS A O 1
ATOM 809 N N . PHE A 1 104 ? 10.277 -3.548 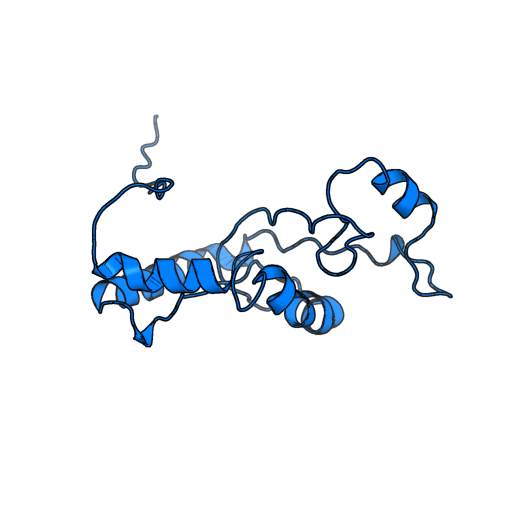-16.496 1.00 97.06 104 PHE A N 1
ATOM 810 C CA . PHE A 1 104 ? 11.645 -3.857 -16.080 1.00 97.06 104 PHE A CA 1
ATOM 811 C C . PHE A 1 104 ? 12.391 -4.663 -17.144 1.00 97.06 104 PHE A C 1
ATOM 813 O O . PHE A 1 104 ? 11.815 -5.453 -17.895 1.00 97.06 104 PHE A O 1
ATOM 820 N N . ASP A 1 105 ? 13.701 -4.461 -17.224 1.00 97.50 105 ASP A N 1
ATOM 821 C CA . ASP A 1 105 ? 14.583 -5.316 -18.007 1.00 97.50 105 ASP A CA 1
ATOM 822 C C . ASP A 1 105 ? 14.843 -6.635 -17.259 1.00 97.50 105 ASP A C 1
ATOM 824 O O . ASP A 1 105 ? 15.295 -6.641 -16.114 1.00 97.50 105 ASP A O 1
ATOM 828 N N . GLN A 1 106 ? 14.577 -7.760 -17.926 1.00 94.31 106 GLN A N 1
ATOM 829 C CA . GLN A 1 106 ? 14.625 -9.101 -17.326 1.00 94.31 106 GLN A CA 1
ATOM 830 C C . GLN A 1 106 ? 16.039 -9.572 -16.949 1.00 94.31 106 GLN A C 1
ATOM 832 O O . GLN A 1 106 ? 16.171 -10.529 -16.192 1.00 94.31 106 GLN A O 1
ATOM 837 N N . LYS A 1 107 ? 17.099 -8.950 -17.487 1.00 96.12 107 LYS A N 1
ATOM 838 C CA . LYS A 1 107 ? 18.493 -9.353 -17.228 1.00 96.12 107 LYS A CA 1
ATOM 839 C C . LYS A 1 107 ? 19.107 -8.595 -16.057 1.00 96.12 107 LYS A C 1
ATOM 841 O O . LYS A 1 107 ? 19.938 -9.138 -15.340 1.00 96.12 107 LYS A O 1
ATOM 846 N N . THR A 1 108 ? 18.729 -7.331 -15.901 1.00 96.75 108 THR A N 1
ATOM 847 C CA . THR A 1 108 ? 19.272 -6.408 -14.893 1.00 96.75 108 THR A CA 1
ATOM 848 C C . THR A 1 108 ? 18.330 -6.184 -13.710 1.00 96.75 108 THR A C 1
ATOM 850 O O . THR A 1 108 ? 18.752 -5.629 -12.695 1.00 96.75 108 THR A O 1
ATOM 853 N N . CYS A 1 109 ? 17.059 -6.581 -13.837 1.00 94.75 109 CYS A N 1
ATOM 854 C CA . CYS A 1 109 ? 15.980 -6.286 -12.891 1.00 94.75 109 CYS A CA 1
ATOM 855 C C . CYS A 1 109 ? 15.819 -4.776 -12.607 1.00 94.75 109 CYS A C 1
ATOM 857 O O . CYS A 1 109 ? 15.380 -4.382 -11.529 1.00 94.75 109 CYS A O 1
ATOM 859 N N . GLN A 1 110 ? 16.191 -3.921 -13.567 1.00 96.88 110 GLN A N 1
ATOM 860 C CA . GLN A 1 110 ? 16.081 -2.462 -13.476 1.00 96.88 110 GLN A CA 1
ATOM 861 C C . GLN A 1 110 ? 14.904 -1.933 -14.299 1.00 96.88 110 GLN A C 1
ATOM 863 O O . GLN A 1 110 ? 14.537 -2.508 -15.323 1.00 96.88 110 GLN A O 1
ATOM 868 N N . LEU A 1 111 ? 14.333 -0.801 -13.877 1.00 97.00 111 LEU A N 1
ATOM 869 C CA . LEU A 1 111 ? 13.272 -0.116 -14.620 1.00 97.00 111 LEU A CA 1
ATOM 870 C C . LEU A 1 111 ? 13.801 0.358 -15.987 1.00 97.00 111 LEU A C 1
ATOM 872 O O . LEU A 1 111 ? 14.843 1.023 -16.053 1.00 97.00 111 LEU A O 1
ATOM 876 N N . LYS A 1 112 ? 13.086 0.033 -17.071 1.00 97.69 112 LYS A N 1
ATOM 877 C CA . LYS A 1 112 ? 13.516 0.317 -18.448 1.00 97.69 112 LYS A CA 1
ATOM 878 C C . LYS A 1 112 ? 13.738 1.822 -18.687 1.00 97.69 112 LYS A C 1
ATOM 880 O O . LYS A 1 112 ? 12.991 2.643 -18.141 1.00 97.69 112 LYS A O 1
ATOM 885 N N . PRO A 1 113 ? 14.730 2.215 -19.515 1.00 96.69 113 PRO A N 1
ATOM 886 C CA . PRO A 1 113 ? 15.033 3.624 -19.772 1.00 96.69 113 PRO A CA 1
ATOM 887 C C . PRO A 1 113 ? 13.849 4.434 -20.312 1.00 96.69 113 PRO A C 1
ATOM 889 O O . PRO A 1 113 ? 13.629 5.551 -19.855 1.00 96.69 113 PRO A O 1
ATOM 892 N N . ASP A 1 114 ? 13.045 3.864 -21.212 1.00 96.25 114 ASP A N 1
ATOM 893 C CA . ASP A 1 114 ? 11.895 4.550 -21.809 1.00 96.25 114 ASP A CA 1
ATOM 894 C C . ASP A 1 114 ? 10.762 4.778 -20.791 1.00 96.25 114 ASP A C 1
ATOM 896 O O . ASP A 1 114 ? 10.109 5.819 -20.807 1.00 96.25 114 ASP A O 1
ATOM 900 N N . VAL A 1 115 ? 10.552 3.841 -19.857 1.00 95.88 115 VAL A N 1
ATOM 901 C CA . VAL A 1 115 ? 9.595 3.999 -18.749 1.00 95.88 115 VAL A CA 1
ATOM 902 C C . VAL A 1 115 ? 10.059 5.105 -17.799 1.00 95.88 115 VAL A C 1
ATOM 904 O O . VAL A 1 115 ? 9.254 5.952 -17.403 1.00 95.88 115 VAL A O 1
ATOM 907 N N . ARG A 1 116 ? 11.363 5.150 -17.484 1.00 94.94 116 ARG A N 1
ATOM 908 C CA . ARG A 1 116 ? 11.975 6.229 -16.687 1.00 94.94 116 ARG A CA 1
ATOM 909 C C . ARG A 1 116 ? 11.814 7.592 -17.356 1.00 94.94 116 ARG A C 1
ATOM 911 O O . ARG A 1 116 ? 11.445 8.546 -16.680 1.00 94.94 116 ARG A O 1
ATOM 918 N N . GLU A 1 117 ? 12.058 7.680 -18.661 1.00 95.12 117 GLU A N 1
ATOM 919 C CA . GLU A 1 117 ? 11.929 8.912 -19.445 1.00 95.12 117 GLU A CA 1
ATOM 920 C C . GLU A 1 117 ? 10.474 9.404 -19.497 1.00 95.12 117 GLU A C 1
ATOM 922 O O . GLU A 1 117 ? 10.200 10.554 -19.154 1.00 95.12 117 GLU A O 1
ATOM 927 N N . LYS A 1 118 ? 9.512 8.514 -19.783 1.00 92.94 118 LYS A N 1
ATOM 928 C CA . LYS A 1 118 ? 8.065 8.819 -19.746 1.00 92.94 118 LYS A CA 1
ATOM 929 C C . LYS A 1 118 ? 7.591 9.326 -18.374 1.00 92.94 118 LYS A C 1
ATOM 931 O O . LYS A 1 118 ? 6.651 10.116 -18.308 1.00 92.94 118 LYS A O 1
ATOM 936 N N . HIS A 1 119 ? 8.229 8.887 -17.285 1.00 92.88 119 HIS A N 1
ATOM 937 C CA . HIS A 1 119 ? 7.958 9.364 -15.922 1.00 92.88 119 HIS A CA 1
ATOM 938 C C . HIS A 1 119 ? 8.834 10.545 -15.470 1.00 92.88 119 HIS A C 1
ATOM 940 O O . HIS A 1 119 ? 8.602 11.089 -14.386 1.00 92.88 119 HIS A O 1
ATOM 946 N N . ALA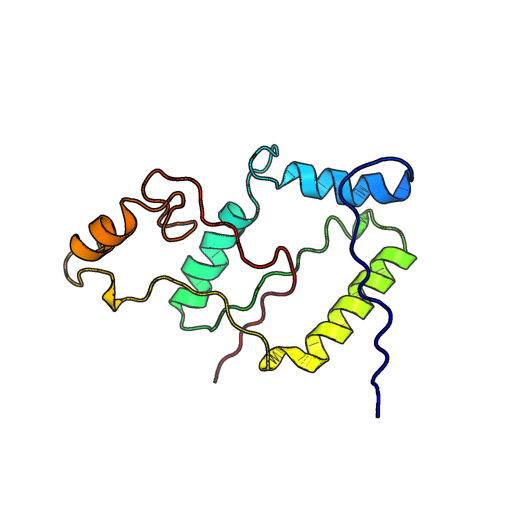 A 1 120 ? 9.810 10.997 -16.264 1.00 92.94 120 ALA A N 1
ATOM 947 C CA . ALA A 1 120 ? 10.758 12.033 -15.852 1.00 92.94 120 ALA A CA 1
ATOM 948 C C . ALA A 1 120 ? 10.075 13.379 -15.554 1.00 92.94 120 ALA A C 1
ATOM 950 O O . ALA A 1 120 ? 10.446 14.038 -14.585 1.00 92.94 120 ALA A O 1
ATOM 951 N N . SER A 1 121 ? 9.020 13.733 -16.292 1.00 92.81 121 SER A N 1
ATOM 952 C CA . SER A 1 121 ? 8.240 14.969 -16.111 1.00 92.81 121 SER A CA 1
ATOM 953 C C . SER A 1 121 ? 7.110 14.889 -15.073 1.00 92.81 121 SER A C 1
ATOM 955 O O . SER A 1 121 ? 6.454 15.894 -14.814 1.00 92.81 121 SER A O 1
ATOM 957 N N . LYS A 1 122 ? 6.848 13.717 -14.476 1.00 94.06 122 LYS A N 1
ATOM 958 C CA . LYS A 1 122 ? 5.818 13.561 -13.432 1.00 94.06 122 LYS A CA 1
ATOM 959 C C . LYS A 1 122 ? 6.291 14.144 -12.099 1.00 94.06 122 LYS A C 1
ATOM 961 O O . LYS A 1 122 ? 7.471 14.049 -11.783 1.00 94.06 122 LYS A O 1
ATOM 966 N N . GLU A 1 123 ? 5.379 14.706 -11.315 1.00 95.00 123 GLU A N 1
ATOM 967 C CA . GLU A 1 123 ? 5.680 15.234 -9.975 1.00 95.00 123 GLU A CA 1
ATOM 968 C C . GLU A 1 123 ? 6.102 14.119 -9.005 1.00 95.00 123 GLU A C 1
ATOM 970 O O . GLU A 1 123 ? 7.118 14.230 -8.323 1.00 95.00 123 GLU A O 1
ATOM 975 N N . PHE A 1 124 ? 5.361 13.011 -9.017 1.00 92.81 124 PHE A N 1
ATOM 976 C CA . PHE A 1 124 ? 5.550 11.880 -8.114 1.00 92.81 124 PHE A CA 1
ATOM 977 C C . PHE A 1 124 ? 6.403 10.756 -8.715 1.00 92.81 124 PHE A C 1
ATOM 979 O O . PHE A 1 124 ? 6.588 10.652 -9.934 1.00 92.81 124 PHE A O 1
ATOM 986 N N . GLY A 1 125 ? 6.914 9.899 -7.832 1.00 91.94 125 GLY A N 1
ATOM 987 C CA . GLY A 1 125 ? 7.524 8.618 -8.172 1.00 91.94 125 GLY A CA 1
ATOM 988 C C . GLY A 1 125 ? 6.517 7.622 -8.750 1.00 91.94 125 GLY A C 1
ATOM 989 O O . GLY A 1 125 ? 5.307 7.840 -8.714 1.00 91.94 125 GLY A O 1
ATOM 990 N N . LEU A 1 126 ? 7.021 6.508 -9.284 1.00 91.44 126 LEU A N 1
ATOM 991 C CA . LEU A 1 126 ? 6.191 5.485 -9.927 1.00 91.44 126 LEU A CA 1
ATOM 992 C C . LEU A 1 126 ? 5.383 4.680 -8.896 1.00 91.44 126 LEU A C 1
ATOM 994 O O . LEU A 1 126 ? 4.218 4.369 -9.116 1.00 91.44 126 LEU A O 1
ATOM 998 N N . THR A 1 127 ? 6.013 4.360 -7.765 1.00 92.06 127 THR A N 1
ATOM 999 C CA . THR A 1 127 ? 5.413 3.730 -6.579 1.00 92.06 127 THR A CA 1
ATOM 1000 C C . THR A 1 127 ? 6.159 4.200 -5.328 1.00 92.06 127 THR A C 1
ATOM 1002 O O . THR A 1 127 ? 7.136 4.943 -5.430 1.00 92.06 127 THR A O 1
ATOM 1005 N N . VAL A 1 128 ? 5.739 3.747 -4.143 1.00 91.81 128 VAL A N 1
ATOM 1006 C CA . VAL A 1 128 ? 6.453 4.012 -2.883 1.00 91.81 128 VAL A CA 1
ATOM 1007 C C . VAL A 1 128 ? 7.887 3.461 -2.924 1.00 91.81 128 VAL A C 1
ATOM 1009 O O . VAL A 1 128 ? 8.829 4.167 -2.576 1.00 91.81 128 VAL A O 1
ATOM 1012 N N . GLY A 1 129 ? 8.079 2.227 -3.407 1.00 91.88 129 GLY A N 1
ATOM 1013 C CA . GLY A 1 129 ? 9.411 1.621 -3.537 1.00 91.88 129 GLY A CA 1
ATOM 1014 C C . GLY A 1 129 ? 10.214 2.099 -4.748 1.00 91.88 129 GLY A C 1
ATOM 1015 O O . GLY A 1 129 ? 11.440 2.073 -4.721 1.00 91.88 129 GLY A O 1
ATOM 1016 N N . ILE A 1 130 ? 9.543 2.556 -5.809 1.00 94.31 130 ILE A N 1
ATOM 1017 C CA . ILE A 1 130 ? 10.165 3.038 -7.052 1.00 94.31 130 ILE A CA 1
ATOM 1018 C C . ILE A 1 130 ? 9.917 4.545 -7.152 1.00 94.31 130 ILE A C 1
ATOM 1020 O O . ILE A 1 130 ? 9.282 5.066 -8.071 1.00 94.31 130 ILE A O 1
ATOM 1024 N N . HIS A 1 131 ? 10.412 5.249 -6.138 1.00 92.50 131 HIS A N 1
ATOM 1025 C CA . HIS A 1 131 ? 10.173 6.673 -5.929 1.00 92.50 131 HIS A CA 1
ATOM 1026 C C . HIS A 1 131 ? 10.956 7.576 -6.905 1.00 92.50 131 HIS A C 1
ATOM 1028 O O . HIS A 1 131 ? 10.608 8.738 -7.067 1.00 92.50 131 HIS A O 1
ATOM 1034 N N . LEU A 1 132 ? 11.997 7.071 -7.586 1.00 93.88 132 LEU A N 1
ATOM 1035 C CA . LEU A 1 132 ? 12.781 7.802 -8.606 1.00 93.88 132 LEU A CA 1
ATOM 1036 C C . LEU A 1 132 ? 13.329 9.171 -8.133 1.00 93.88 132 LEU A C 1
ATOM 1038 O O . LEU A 1 132 ? 13.420 10.109 -8.924 1.00 93.88 132 LEU A O 1
ATOM 1042 N N . ASN A 1 133 ? 13.700 9.281 -6.851 1.00 92.62 133 ASN A N 1
ATOM 1043 C CA . ASN A 1 133 ? 14.101 10.530 -6.172 1.00 92.62 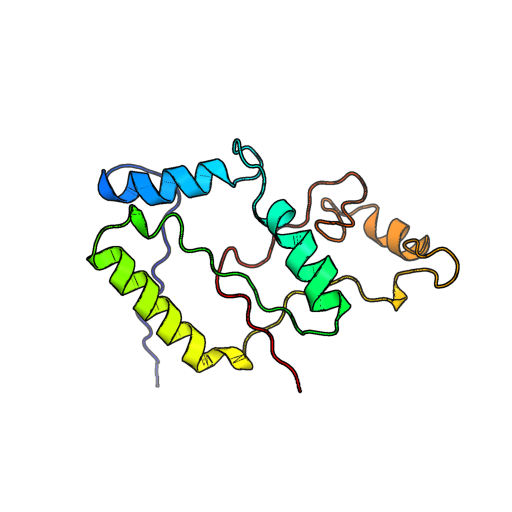133 ASN A CA 1
ATOM 1044 C C . ASN A 1 133 ? 13.020 11.633 -6.149 1.00 92.62 133 ASN A C 1
ATOM 1046 O O . ASN A 1 133 ? 13.336 12.813 -6.018 1.00 92.62 133 ASN A O 1
ATOM 1050 N N . LYS A 1 134 ? 11.748 11.242 -6.247 1.00 92.44 134 LYS A N 1
ATOM 1051 C CA . LYS A 1 134 ? 10.561 12.100 -6.149 1.00 92.44 134 LYS A CA 1
ATOM 1052 C C . LYS A 1 134 ? 9.734 11.726 -4.913 1.00 92.44 134 LYS A C 1
ATOM 1054 O O . LYS A 1 134 ? 9.964 10.653 -4.347 1.00 92.44 134 LYS A O 1
ATOM 1059 N N . PRO A 1 135 ? 8.765 12.559 -4.492 1.00 90.50 135 PRO A N 1
ATOM 1060 C CA . PRO A 1 135 ? 7.788 12.161 -3.483 1.00 90.50 135 PRO A CA 1
ATOM 1061 C C . PRO A 1 135 ? 7.018 10.901 -3.929 1.00 90.50 135 PRO A C 1
ATOM 1063 O O . PRO A 1 135 ? 6.769 10.742 -5.131 1.00 90.50 135 PRO A O 1
ATOM 1066 N N . PRO A 1 136 ? 6.634 9.997 -3.008 1.00 87.31 136 PRO A N 1
ATOM 1067 C CA . PRO A 1 136 ? 5.812 8.839 -3.351 1.00 87.31 136 PRO A CA 1
ATOM 1068 C C . PRO A 1 136 ? 4.449 9.294 -3.901 1.00 87.31 136 PRO A C 1
ATOM 1070 O O . PRO A 1 136 ? 3.949 10.342 -3.486 1.00 87.31 136 PRO A O 1
ATOM 1073 N N . PRO A 1 137 ? 3.831 8.542 -4.829 1.00 86.62 137 PRO A N 1
ATOM 1074 C CA . PRO A 1 137 ? 2.543 8.925 -5.391 1.00 86.62 137 PRO A CA 1
ATOM 1075 C C . PRO A 1 137 ? 1.450 8.932 -4.312 1.00 86.62 137 PRO A C 1
ATOM 1077 O O . PRO A 1 137 ? 1.415 8.007 -3.488 1.00 86.62 137 PRO A O 1
ATOM 1080 N N . PRO A 1 138 ? 0.542 9.929 -4.325 1.00 76.62 138 PRO A N 1
ATOM 1081 C CA . PRO A 1 138 ? -0.588 9.958 -3.409 1.00 76.62 138 PRO A CA 1
ATOM 1082 C C . PRO A 1 138 ? -1.424 8.698 -3.629 1.00 76.62 138 PRO A C 1
ATOM 1084 O O . PRO A 1 138 ? -1.824 8.396 -4.756 1.00 76.62 138 PRO A O 1
ATOM 1087 N N . GLN A 1 139 ? -1.659 7.938 -2.561 1.00 69.00 139 GLN A N 1
ATOM 1088 C CA . GLN A 1 139 ? -2.514 6.761 -2.655 1.00 69.00 139 GLN A CA 1
ATOM 1089 C C . GLN A 1 139 ? -3.963 7.210 -2.869 1.00 69.00 139 GLN A C 1
ATOM 1091 O O . GLN A 1 139 ? -4.396 8.162 -2.219 1.00 69.00 139 GLN A O 1
ATOM 1096 N N . PRO A 1 140 ? -4.723 6.558 -3.769 1.00 54.53 140 PRO A N 1
ATOM 1097 C CA . PRO A 1 140 ? -6.029 7.062 -4.185 1.00 54.53 140 PRO A CA 1
ATOM 1098 C C . PRO A 1 140 ? -7.038 7.169 -3.033 1.00 54.53 140 PRO A C 1
ATOM 1100 O O . PRO A 1 140 ? -7.881 8.057 -3.070 1.00 54.53 140 PRO A O 1
ATOM 1103 N N . ASN A 1 141 ? -6.937 6.309 -2.008 1.00 47.00 141 ASN A N 1
ATOM 1104 C CA . ASN A 1 141 ? -7.816 6.312 -0.837 1.00 47.00 141 ASN A CA 1
ATOM 1105 C C . ASN A 1 141 ? -7.024 5.956 0.441 1.00 47.00 141 ASN A C 1
ATOM 1107 O O . ASN A 1 141 ? -6.394 4.900 0.491 1.00 47.00 141 ASN A O 1
ATOM 1111 N N . GLU A 1 142 ? -7.109 6.761 1.506 1.00 43.09 142 GLU A N 1
ATOM 1112 C CA . GLU A 1 142 ? -6.512 6.466 2.829 1.00 43.09 142 GLU A CA 1
ATOM 1113 C C . GLU A 1 142 ? -7.337 5.422 3.630 1.00 43.09 142 GLU A C 1
ATOM 1115 O O . GLU A 1 142 ? -7.691 5.653 4.788 1.00 43.09 142 GLU A O 1
ATOM 1120 N N . SER A 1 143 ? -7.797 4.321 3.011 1.00 33.06 143 SER A N 1
ATOM 1121 C CA . SER A 1 143 ? -8.931 3.550 3.563 1.00 33.06 143 SER A CA 1
ATOM 1122 C C . SER A 1 143 ? -9.094 2.074 3.128 1.00 33.06 143 SER A C 1
ATOM 1124 O O . SER A 1 143 ? -9.542 1.794 2.022 1.00 33.06 143 SER A O 1
ATOM 1126 N N . TRP A 1 144 ? -8.936 1.182 4.119 1.00 45.19 144 TRP A N 1
ATOM 1127 C CA . TRP A 1 144 ? -9.668 -0.083 4.400 1.00 45.19 144 TRP A CA 1
ATOM 1128 C C . TRP A 1 144 ? -9.154 -1.416 3.777 1.00 45.19 144 TRP A C 1
ATOM 1130 O O . TRP A 1 144 ? -8.449 -1.359 2.802 1.00 45.19 144 TRP A O 1
ATOM 1140 N N . VAL A 1 145 ? -9.417 -2.592 4.405 1.00 36.78 145 VAL A N 1
ATOM 1141 C CA . VAL A 1 145 ? -8.516 -3.776 4.714 1.00 36.78 145 VAL A CA 1
ATOM 1142 C C . VAL A 1 145 ? -7.806 -4.576 3.609 1.00 36.78 145 VAL A C 1
ATOM 1144 O O . VAL A 1 145 ? -8.438 -5.074 2.674 1.00 36.78 145 VAL A O 1
ATOM 1147 N N . LEU A 1 146 ? -6.529 -4.899 3.899 1.00 31.55 146 LEU A N 1
ATOM 1148 C CA . LEU A 1 146 ? -5.701 -5.892 3.214 1.00 31.55 146 LEU A CA 1
ATOM 1149 C C . LEU A 1 146 ? -6.329 -7.286 3.337 1.00 31.55 146 LEU A C 1
ATOM 1151 O O . LEU A 1 146 ? -6.155 -7.967 4.349 1.00 31.55 146 LEU A O 1
ATOM 1155 N N . ILE A 1 147 ? -7.044 -7.709 2.299 1.00 36.94 147 ILE A N 1
ATOM 1156 C CA . ILE A 1 147 ? -7.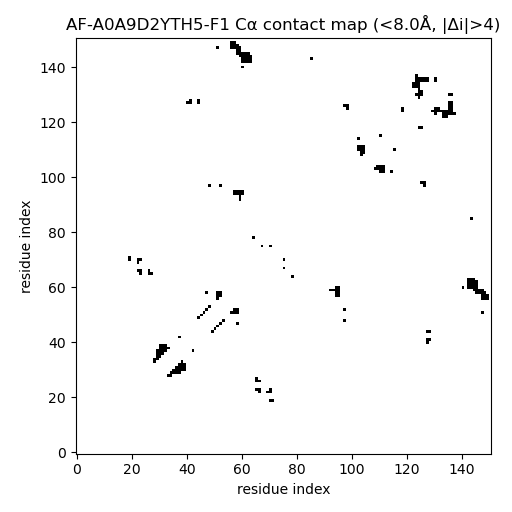450 -9.102 2.123 1.00 36.94 147 ILE A CA 1
ATOM 1157 C C . ILE A 1 147 ? -6.705 -9.704 0.942 1.00 36.94 147 ILE A C 1
ATOM 1159 O O . ILE A 1 147 ? -6.464 -9.055 -0.074 1.00 36.94 147 ILE A O 1
ATOM 1163 N N . LEU A 1 148 ? -6.332 -10.964 1.139 1.00 41.25 148 LEU A N 1
ATOM 1164 C CA . LEU A 1 148 ? -5.765 -11.845 0.141 1.00 41.25 148 LEU A CA 1
ATOM 1165 C C . LEU A 1 148 ? -6.912 -12.565 -0.564 1.00 41.25 148 LEU A C 1
ATOM 1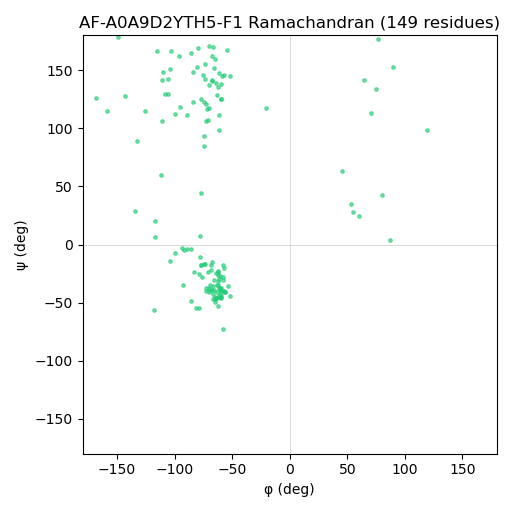167 O O . LEU A 1 148 ? -7.580 -13.396 0.050 1.00 41.25 148 LEU A O 1
ATOM 1171 N N . VAL A 1 149 ? -7.127 -12.255 -1.840 1.00 38.34 149 VAL A N 1
ATOM 1172 C CA . VAL A 1 149 ? -7.920 -13.109 -2.728 1.00 38.34 149 VAL A CA 1
ATOM 1173 C C . VAL A 1 149 ? -6.938 -14.010 -3.473 1.00 38.34 149 VAL A C 1
ATOM 1175 O O . VAL A 1 149 ? -6.052 -13.519 -4.171 1.00 38.34 149 VAL A O 1
ATOM 1178 N N . HIS A 1 150 ? -7.070 -15.318 -3.265 1.00 34.75 150 HIS A N 1
ATOM 1179 C CA . HIS A 1 150 ? -6.426 -16.362 -4.060 1.00 34.75 150 HIS A CA 1
ATOM 1180 C C . HIS A 1 150 ? -7.528 -17.022 -4.890 1.00 34.75 150 HIS A C 1
ATOM 1182 O O . HIS A 1 150 ? -8.550 -17.400 -4.313 1.00 34.75 150 HIS A O 1
ATOM 1188 N N . GLU A 1 151 ? -7.324 -17.153 -6.201 1.00 38.25 151 GLU A N 1
ATOM 1189 C CA . GLU A 1 151 ? -8.117 -18.050 -7.061 1.00 38.25 151 GLU A CA 1
ATOM 1190 C C . GLU A 1 151 ? -7.514 -19.461 -7.055 1.00 38.25 151 GLU A C 1
ATOM 1192 O O . GLU A 1 151 ? -6.268 -19.557 -7.128 1.00 38.25 151 GLU A O 1
#